Protein AF-A0A6S7IHA8-F1 (afdb_monomer)

pLDDT: mean 76.09, std 21.81, range [32.69, 98.0]

Organism: Paramuricea clavata (NCBI:txid317549)

Structure (mmCIF, N/CA/C/O backbone):
data_AF-A0A6S7IHA8-F1
#
_entry.id   AF-A0A6S7IHA8-F1
#
loop_
_atom_site.group_PDB
_atom_site.id
_atom_site.type_symbol
_atom_site.label_atom_id
_atom_site.label_alt_id
_atom_site.label_comp_id
_atom_site.label_asym_id
_atom_site.label_entity_id
_atom_site.label_seq_id
_atom_site.pdbx_PDB_ins_code
_atom_site.Cartn_x
_atom_site.Cartn_y
_atom_site.Cartn_z
_atom_site.occupancy
_atom_site.B_iso_or_equiv
_atom_site.auth_seq_id
_atom_site.auth_comp_id
_atom_site.auth_asym_id
_atom_site.auth_atom_id
_atom_site.pdbx_PDB_model_num
ATOM 1 N N . MET A 1 1 ? 11.696 -12.687 -1.336 1.00 33.66 1 MET A N 1
ATOM 2 C CA . MET A 1 1 ? 12.731 -11.890 -0.643 1.00 33.66 1 MET A CA 1
ATOM 3 C C . MET A 1 1 ? 11.994 -11.030 0.371 1.00 33.66 1 MET A C 1
ATOM 5 O O . MET A 1 1 ? 11.091 -10.318 -0.038 1.00 33.66 1 MET A O 1
ATOM 9 N N . VAL A 1 2 ? 12.241 -11.199 1.672 1.00 34.56 2 VAL A N 1
ATOM 10 C CA . VAL A 1 2 ? 11.535 -10.460 2.735 1.00 34.56 2 VAL A CA 1
ATOM 11 C C . VAL A 1 2 ? 12.519 -9.447 3.302 1.00 34.56 2 VAL A C 1
ATOM 13 O O . VAL A 1 2 ? 13.539 -9.840 3.863 1.00 34.56 2 VAL A O 1
ATOM 16 N N . PHE A 1 3 ? 12.241 -8.160 3.120 1.00 32.69 3 PHE A N 1
ATOM 17 C CA . PHE A 1 3 ? 13.014 -7.091 3.742 1.00 32.69 3 PHE A CA 1
ATOM 18 C C . PHE A 1 3 ? 12.447 -6.852 5.144 1.00 32.69 3 PHE A C 1
ATOM 20 O O . PHE A 1 3 ? 11.293 -6.460 5.288 1.00 32.69 3 PHE A O 1
ATOM 27 N N . ARG A 1 4 ? 13.242 -7.142 6.178 1.00 36.66 4 ARG A N 1
ATOM 28 C CA . ARG A 1 4 ? 12.933 -6.811 7.575 1.00 36.66 4 ARG A CA 1
ATOM 29 C C . ARG A 1 4 ? 13.762 -5.591 7.953 1.00 36.66 4 ARG A C 1
ATOM 31 O O . ARG A 1 4 ? 14.988 -5.649 7.890 1.00 36.66 4 ARG A O 1
ATOM 38 N N . VAL A 1 5 ? 13.094 -4.499 8.309 1.00 46.38 5 VAL A N 1
ATOM 39 C CA . VAL A 1 5 ? 13.723 -3.252 8.757 1.00 46.38 5 VAL A CA 1
ATOM 40 C C . VAL A 1 5 ? 13.2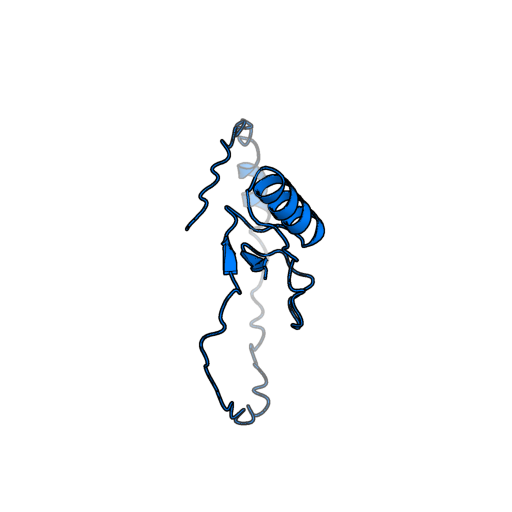95 -3.013 10.199 1.00 46.38 5 VAL A C 1
ATOM 42 O O . VAL A 1 5 ? 12.119 -2.770 10.446 1.00 46.38 5 VAL A O 1
ATOM 45 N N . GLU A 1 6 ? 14.246 -3.079 11.132 1.00 49.81 6 GLU A N 1
ATOM 46 C CA . GLU A 1 6 ? 14.002 -2.803 12.552 1.00 49.81 6 GLU A CA 1
ATOM 47 C C . GLU A 1 6 ? 14.421 -1.372 12.908 1.00 49.81 6 GLU A C 1
ATOM 49 O O . GLU A 1 6 ? 15.524 -0.933 12.573 1.00 49.81 6 GLU A O 1
ATOM 54 N N . PHE A 1 7 ? 13.573 -0.659 13.653 1.00 38.94 7 PHE A N 1
ATOM 55 C CA . PHE A 1 7 ? 13.908 0.644 14.236 1.00 38.94 7 PHE A CA 1
ATOM 56 C C . PHE A 1 7 ? 13.932 0.573 15.767 1.00 38.94 7 PHE A C 1
ATOM 58 O O . PHE A 1 7 ? 12.941 0.237 16.420 1.00 38.94 7 PHE A O 1
ATOM 65 N N . ALA A 1 8 ? 15.061 0.969 16.360 1.00 41.53 8 ALA A N 1
ATOM 66 C CA . ALA A 1 8 ? 15.234 1.039 17.807 1.00 41.53 8 ALA A CA 1
ATOM 67 C C . ALA A 1 8 ? 14.308 2.099 18.440 1.00 41.53 8 ALA A C 1
ATOM 69 O O . ALA A 1 8 ? 14.385 3.292 18.137 1.00 41.53 8 ALA A O 1
ATOM 70 N N . LYS A 1 9 ? 13.450 1.679 19.378 1.00 45.91 9 LYS A N 1
ATOM 71 C CA . LYS A 1 9 ? 12.597 2.575 20.177 1.00 45.91 9 LYS A CA 1
ATOM 72 C C . LYS A 1 9 ? 13.326 3.017 21.449 1.00 45.91 9 LYS A C 1
ATOM 74 O O . LYS A 1 9 ? 13.474 2.240 22.387 1.00 45.91 9 LYS A O 1
ATOM 79 N N . SER A 1 10 ? 13.715 4.290 21.521 1.00 38.94 10 SER A N 1
ATOM 80 C CA . SER A 1 10 ? 14.135 4.931 22.775 1.00 38.94 10 SER A CA 1
ATOM 81 C C . SER A 1 10 ? 12.910 5.472 23.522 1.00 38.94 10 SER A C 1
ATOM 83 O O . SER A 1 10 ? 12.229 6.383 23.049 1.00 38.94 10 SER A O 1
ATOM 85 N N . TRP A 1 11 ? 12.602 4.892 24.686 1.00 37.22 11 TRP A N 1
ATOM 86 C CA . TRP A 1 11 ? 11.442 5.241 25.514 1.00 37.22 11 TRP A CA 1
ATOM 87 C C . TRP A 1 11 ? 11.900 5.949 26.798 1.00 37.22 11 TRP A C 1
ATOM 89 O O . TRP A 1 11 ? 12.523 5.343 27.671 1.00 37.22 11 TRP A O 1
ATOM 99 N N . ARG A 1 12 ? 11.608 7.253 26.936 1.00 41.84 12 ARG A N 1
ATOM 100 C CA . ARG A 1 12 ? 11.957 8.045 28.130 1.00 41.84 12 ARG A CA 1
ATOM 101 C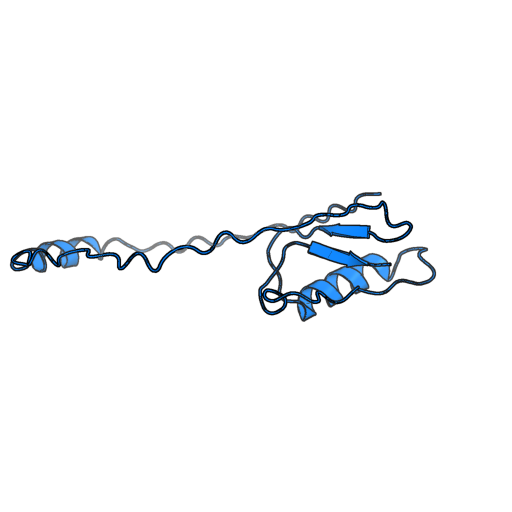 C . ARG A 1 12 ? 10.799 8.026 29.140 1.00 41.84 12 ARG A C 1
ATOM 103 O O . ARG A 1 12 ? 9.748 8.623 28.927 1.00 41.84 12 ARG A O 1
ATOM 110 N N . ARG A 1 13 ? 11.017 7.336 30.259 1.00 42.53 13 ARG A N 1
ATOM 111 C CA . ARG A 1 13 ? 10.075 7.090 31.365 1.00 42.53 13 ARG A CA 1
ATOM 112 C C . ARG A 1 13 ? 9.823 8.374 32.177 1.00 42.53 13 ARG A C 1
ATOM 114 O O . ARG A 1 13 ? 10.718 8.836 32.883 1.00 42.53 13 ARG A O 1
ATOM 121 N N . LYS A 1 14 ? 8.621 8.962 32.103 1.00 47.38 14 LYS A N 1
ATOM 122 C CA . LYS A 1 14 ? 8.219 10.080 32.983 1.00 47.38 14 LYS A CA 1
ATOM 123 C C . LYS A 1 14 ? 7.801 9.537 34.355 1.00 47.38 14 LYS A C 1
ATOM 125 O O . LYS A 1 14 ? 6.850 8.770 34.463 1.00 47.38 14 LYS A O 1
ATOM 130 N N . LYS A 1 15 ? 8.541 9.923 35.398 1.00 49.12 15 LYS A N 1
ATOM 131 C CA . LYS A 1 15 ? 8.213 9.677 36.810 1.00 49.12 15 LYS A CA 1
ATOM 132 C C . LYS A 1 15 ? 7.231 10.751 37.284 1.00 49.12 15 LYS A C 1
ATOM 134 O O . LYS A 1 15 ? 7.494 11.929 37.071 1.00 49.12 15 LYS A O 1
ATOM 139 N N . GLY A 1 16 ? 6.158 10.351 37.962 1.00 48.44 16 GLY A N 1
ATOM 140 C CA . GLY A 1 16 ? 5.312 11.275 38.722 1.00 48.44 16 GLY A CA 1
ATOM 141 C C . GLY A 1 16 ? 3.833 10.920 38.672 1.00 48.44 16 GLY A C 1
ATOM 142 O O . GLY A 1 16 ? 3.106 11.442 37.840 1.00 48.44 16 GLY A O 1
ATOM 143 N N . CYS A 1 17 ? 3.377 10.058 39.581 1.00 56.00 17 CYS A N 1
ATOM 144 C CA . CYS A 1 17 ? 1.950 9.898 39.857 1.00 56.00 17 CYS A CA 1
ATOM 145 C C . CYS A 1 17 ? 1.742 9.420 41.304 1.00 56.00 17 CYS A C 1
ATOM 147 O O . CYS A 1 17 ? 1.287 8.310 41.545 1.00 56.00 17 CYS A O 1
ATOM 149 N N . LEU A 1 18 ? 2.138 10.244 42.284 1.00 53.25 18 LEU A N 1
ATOM 150 C CA . LEU A 1 18 ? 1.851 10.001 43.711 1.00 53.25 18 LEU A CA 1
ATOM 151 C C . LEU A 1 18 ? 0.779 10.960 44.266 1.00 53.25 18 LEU A C 1
ATOM 153 O O . LEU A 1 18 ? 0.610 11.090 45.469 1.00 53.25 18 LEU A O 1
ATOM 157 N N . ARG A 1 19 ? 0.028 11.656 43.403 1.00 52.66 19 ARG A N 1
ATOM 158 C CA . ARG A 1 19 ? -1.024 12.600 43.831 1.00 52.66 19 ARG A CA 1
ATOM 159 C C . ARG A 1 19 ? -2.397 12.369 43.193 1.00 52.66 19 ARG A C 1
ATOM 161 O O . ARG A 1 19 ? -3.273 13.207 43.343 1.00 52.66 19 ARG A O 1
ATOM 168 N N . PHE A 1 20 ? -2.609 11.233 42.528 1.00 52.41 20 PHE A N 1
ATOM 169 C CA . PHE A 1 20 ? -3.888 10.924 41.868 1.00 52.41 20 PHE A CA 1
ATOM 170 C C . PHE A 1 20 ? -4.843 10.048 42.695 1.00 52.41 20 PHE A C 1
ATOM 172 O O . PHE A 1 20 ? -6.034 10.013 42.409 1.00 52.41 20 PHE A O 1
ATOM 179 N N . LEU A 1 21 ? -4.360 9.368 43.742 1.00 54.97 21 LEU A N 1
ATOM 180 C CA . LEU A 1 21 ? -5.166 8.388 44.487 1.00 54.97 21 LEU A CA 1
ATOM 181 C C . LEU A 1 21 ? -6.162 9.012 45.482 1.00 54.97 21 LEU A C 1
ATOM 183 O O . LEU A 1 21 ? -7.142 8.370 45.841 1.00 54.97 21 LEU A O 1
ATOM 187 N N . VAL A 1 22 ? -5.964 10.268 45.897 1.00 53.97 22 VAL A N 1
ATOM 188 C CA . VAL A 1 22 ? -6.817 10.921 46.912 1.00 53.97 22 VAL A CA 1
ATOM 189 C C . VAL A 1 22 ? -8.114 11.485 46.312 1.00 53.97 22 VAL A C 1
ATOM 191 O O . VAL A 1 22 ? -9.116 11.605 47.009 1.00 53.97 22 VAL A O 1
ATOM 194 N N . TRP A 1 23 ? -8.150 11.767 45.006 1.00 48.12 23 TRP A N 1
ATOM 195 C CA . TRP A 1 23 ? -9.325 12.374 44.362 1.00 48.12 23 TRP A CA 1
ATOM 196 C C . TRP A 1 23 ? -10.404 11.358 43.948 1.00 48.12 23 TRP A C 1
ATOM 198 O O . TRP A 1 23 ? -11.547 11.729 43.707 1.00 48.12 23 TRP A O 1
ATOM 208 N N . VAL A 1 24 ? -10.071 10.064 43.919 1.00 56.00 24 VAL A N 1
ATOM 209 C CA . VAL A 1 24 ? -11.000 8.987 43.523 1.00 56.00 24 VAL A CA 1
ATOM 210 C C . VAL A 1 24 ? -11.969 8.621 44.659 1.00 56.00 24 VAL A C 1
ATOM 212 O O . VAL A 1 24 ? -13.080 8.161 44.410 1.00 56.00 24 VAL A O 1
ATOM 215 N N . ILE A 1 25 ? -11.589 8.874 45.915 1.00 53.94 25 ILE A N 1
ATOM 216 C CA .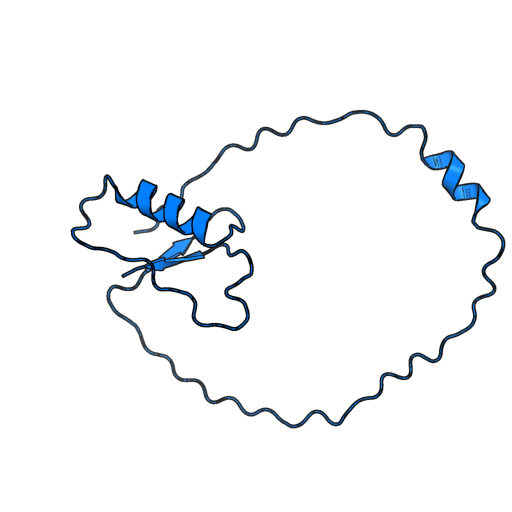 ILE A 1 25 ? -12.354 8.429 47.090 1.00 53.94 25 ILE A CA 1
ATOM 217 C C . ILE A 1 25 ? -13.564 9.343 47.384 1.00 53.94 25 ILE A C 1
ATOM 219 O O . ILE A 1 25 ? -14.527 8.892 47.991 1.00 53.94 25 ILE A O 1
ATOM 223 N N . LEU A 1 26 ? -13.599 10.582 46.877 1.00 51.84 26 LEU A N 1
ATOM 224 C CA . LEU A 1 26 ? -14.675 11.548 47.173 1.00 51.84 26 LEU A CA 1
ATOM 225 C C . LEU A 1 26 ? -15.859 11.561 46.187 1.00 51.84 26 LEU A C 1
ATOM 227 O O . LEU A 1 26 ? -16.853 12.222 46.464 1.00 51.84 26 LEU A O 1
ATOM 231 N N . ILE A 1 27 ? -15.809 10.818 45.074 1.00 50.75 27 ILE A N 1
ATOM 232 C CA . ILE A 1 27 ? -16.893 10.798 44.059 1.00 50.75 27 ILE A CA 1
ATOM 233 C C . ILE A 1 27 ? -17.745 9.513 44.144 1.00 50.75 27 ILE A C 1
ATOM 235 O O . ILE A 1 27 ? -18.691 9.324 43.387 1.00 50.75 27 ILE A O 1
ATOM 239 N N . SER A 1 28 ? -17.449 8.601 45.076 1.00 48.88 28 SER A N 1
ATOM 240 C CA . SER A 1 28 ? -18.147 7.305 45.170 1.00 48.88 28 SER A CA 1
ATOM 241 C C . SER A 1 28 ? -19.470 7.343 45.949 1.00 48.88 28 SER A C 1
ATOM 243 O O . SER A 1 28 ? -20.123 6.312 46.104 1.00 48.88 28 SER A O 1
ATOM 245 N N . VAL A 1 29 ? -19.932 8.520 46.381 1.00 56.69 29 VAL A N 1
ATOM 246 C CA . VAL A 1 29 ? -21.227 8.673 47.053 1.00 56.69 29 VAL A CA 1
ATOM 247 C C . VAL A 1 29 ? -22.184 9.407 46.113 1.00 56.69 29 VAL A C 1
ATOM 249 O O . VAL A 1 29 ? -21.979 10.568 45.789 1.00 56.69 29 VAL A O 1
ATOM 252 N N . VAL A 1 30 ? -23.251 8.706 45.715 1.00 57.03 30 VAL A N 1
ATOM 253 C CA . VAL A 1 30 ? -24.334 9.101 44.787 1.00 57.03 30 VAL A CA 1
ATOM 254 C C . VAL A 1 30 ? -24.087 8.762 43.309 1.00 57.03 30 VAL A C 1
ATOM 256 O O . VAL A 1 30 ? -23.932 9.624 42.455 1.00 57.03 30 VAL A O 1
ATOM 259 N N . THR A 1 31 ? -24.246 7.482 42.966 1.00 50.00 31 THR A N 1
ATOM 260 C CA . THR A 1 31 ? -25.020 7.124 41.766 1.00 50.00 31 THR A CA 1
ATOM 261 C C . THR A 1 31 ? -26.060 6.080 42.165 1.00 50.00 31 THR A C 1
ATOM 263 O O . THR A 1 31 ? -25.763 4.913 42.407 1.00 50.00 31 THR A O 1
ATOM 266 N N . LYS A 1 32 ? -27.319 6.506 42.312 1.00 49.78 32 LYS A N 1
ATOM 267 C CA . LYS A 1 32 ? -28.437 5.560 42.341 1.00 49.78 32 LYS A CA 1
ATOM 268 C C . LYS A 1 32 ? -28.507 4.952 40.944 1.00 49.78 32 LYS A C 1
ATOM 270 O O . LYS A 1 32 ? -28.823 5.660 39.994 1.00 49.78 32 LYS A O 1
ATOM 275 N N . GLY A 1 33 ? -28.150 3.676 40.822 1.00 51.41 33 GLY A N 1
ATOM 276 C CA . GLY A 1 33 ? -28.164 2.951 39.558 1.00 51.41 33 GLY A CA 1
ATOM 277 C C . GLY A 1 33 ? -29.573 2.889 38.977 1.00 51.41 33 GLY A C 1
ATOM 278 O O . GLY A 1 33 ? -30.383 2.054 39.376 1.00 51.41 33 GLY A O 1
ATOM 279 N N . THR A 1 34 ? -29.869 3.767 38.025 1.00 49.50 34 THR A N 1
ATOM 280 C CA . THR A 1 34 ? -30.990 3.592 37.110 1.00 49.50 34 THR A CA 1
ATOM 281 C C . THR A 1 34 ? -30.606 2.482 36.140 1.00 49.50 34 THR A C 1
ATOM 283 O O . THR A 1 34 ? -29.661 2.597 35.362 1.00 49.50 34 THR A O 1
ATOM 286 N N . ARG A 1 35 ? -31.318 1.353 36.212 1.00 58.62 35 ARG A N 1
ATOM 287 C CA . ARG A 1 35 ? -31.224 0.308 35.192 1.00 58.62 35 ARG A CA 1
ATOM 288 C C . ARG A 1 35 ? -31.785 0.890 33.897 1.00 58.62 35 ARG A C 1
ATOM 290 O O . ARG A 1 35 ? -32.997 0.992 33.747 1.00 58.62 35 ARG A O 1
ATOM 297 N N . VAL A 1 36 ? -30.906 1.301 32.989 1.00 59.06 36 VAL A N 1
ATOM 298 C CA . VAL A 1 36 ? -31.281 1.551 31.596 1.00 59.06 36 VAL A CA 1
ATOM 299 C C . VAL A 1 36 ? -31.627 0.183 31.004 1.00 59.06 36 VAL A C 1
ATOM 301 O O . VAL A 1 36 ? -30.782 -0.715 31.067 1.00 59.06 36 VAL A O 1
ATOM 304 N N . PRO A 1 37 ? -32.843 -0.036 30.478 1.00 63.06 37 PRO A N 1
ATOM 305 C CA . PRO A 1 37 ? -33.112 -1.254 29.741 1.00 63.06 37 PRO A CA 1
ATOM 306 C C . PRO A 1 37 ? -32.209 -1.241 28.510 1.00 63.06 37 PRO A C 1
ATOM 308 O O . PRO A 1 37 ? -32.354 -0.393 27.630 1.00 63.06 37 PRO A O 1
ATOM 311 N N . LEU A 1 38 ? -31.257 -2.172 28.464 1.00 60.25 38 LEU A N 1
ATOM 312 C CA . LEU A 1 38 ? -30.436 -2.429 27.289 1.00 60.25 38 LEU A CA 1
ATOM 313 C C . LEU A 1 38 ? -31.300 -3.180 26.265 1.00 60.25 38 LEU A C 1
ATOM 315 O O . LEU A 1 38 ? -31.126 -4.368 26.019 1.00 60.25 38 LEU A O 1
ATOM 319 N N . GLY A 1 39 ? -32.308 -2.498 25.726 1.00 58.84 39 GLY A N 1
ATOM 320 C CA . GLY A 1 39 ? -33.048 -2.975 24.571 1.00 58.84 39 GLY A CA 1
ATOM 321 C C . GLY A 1 39 ? -32.187 -2.750 23.340 1.00 58.84 39 GLY A C 1
ATOM 322 O O . GLY A 1 39 ? -32.269 -1.696 22.715 1.00 58.84 39 GLY A O 1
ATOM 323 N N . CYS A 1 40 ? -31.325 -3.706 23.000 1.00 57.34 40 CYS A N 1
ATOM 324 C CA . CYS A 1 40 ? -30.750 -3.740 21.664 1.00 57.34 40 CYS A CA 1
ATOM 325 C C . CYS A 1 40 ? -31.890 -4.034 20.680 1.00 57.34 40 CYS A C 1
ATOM 327 O O . CYS A 1 40 ? -32.439 -5.134 20.649 1.00 57.34 40 CYS A O 1
ATOM 329 N N . VAL A 1 41 ? -32.275 -3.027 19.893 1.00 68.56 41 VAL A N 1
ATOM 330 C CA . VAL A 1 41 ? -33.153 -3.225 18.738 1.00 68.56 41 VAL A CA 1
ATOM 331 C C . VAL A 1 41 ? -32.367 -4.065 17.737 1.00 68.56 41 VAL A C 1
ATOM 333 O O . VAL A 1 41 ? -31.490 -3.563 17.036 1.00 68.56 41 VAL A O 1
ATOM 336 N N . VAL A 1 42 ? -32.640 -5.368 17.711 1.00 66.06 42 VAL A N 1
ATOM 337 C CA . VAL A 1 42 ? -32.153 -6.263 16.663 1.00 66.06 42 VAL A CA 1
ATOM 338 C C . VAL A 1 42 ? -32.965 -5.941 15.414 1.00 66.06 42 VAL A C 1
ATOM 340 O O . VAL A 1 42 ? -34.033 -6.504 15.185 1.00 66.06 42 VAL A O 1
ATOM 343 N N . ASN A 1 43 ? -32.488 -4.985 14.617 1.00 71.88 43 ASN A N 1
ATOM 344 C CA . ASN A 1 43 ? -32.939 -4.883 13.237 1.00 71.88 43 ASN A CA 1
ATOM 345 C C . ASN A 1 43 ? -32.560 -6.194 12.547 1.00 71.88 43 ASN A C 1
ATOM 347 O O . ASN A 1 43 ? -31.420 -6.645 12.669 1.00 71.88 43 ASN A O 1
ATOM 351 N N . GLN A 1 44 ? -33.539 -6.818 11.892 1.00 64.94 44 GLN A N 1
ATOM 352 C CA . GLN A 1 44 ? -33.402 -8.101 11.211 1.00 64.94 44 GLN A CA 1
ATOM 353 C C . GLN A 1 44 ? -32.118 -8.110 10.377 1.00 64.94 44 GLN A C 1
ATOM 355 O O . GLN A 1 44 ? -31.973 -7.356 9.415 1.00 64.94 44 GLN A O 1
ATOM 360 N N . THR A 1 45 ? -31.163 -8.939 10.785 1.00 64.69 45 THR A N 1
ATOM 361 C CA . THR A 1 45 ? -29.933 -9.186 10.043 1.00 64.69 45 THR A CA 1
ATOM 362 C C . THR A 1 45 ? -30.313 -9.889 8.750 1.00 64.69 45 THR A C 1
ATOM 364 O O . THR A 1 45 ? -30.610 -11.083 8.761 1.00 64.69 45 THR A O 1
ATOM 367 N N . GLY A 1 46 ? -30.357 -9.143 7.647 1.00 74.94 46 GLY A N 1
ATOM 368 C CA . GLY A 1 46 ? -30.416 -9.743 6.321 1.00 74.94 46 GLY A CA 1
ATOM 369 C C . GLY A 1 46 ? -29.197 -10.643 6.129 1.00 74.94 46 GLY A C 1
ATOM 370 O O . GLY A 1 46 ? -28.079 -10.252 6.467 1.00 74.94 46 GLY A O 1
ATOM 371 N N . GLU A 1 47 ? -29.414 -11.858 5.635 1.00 79.38 47 GLU A N 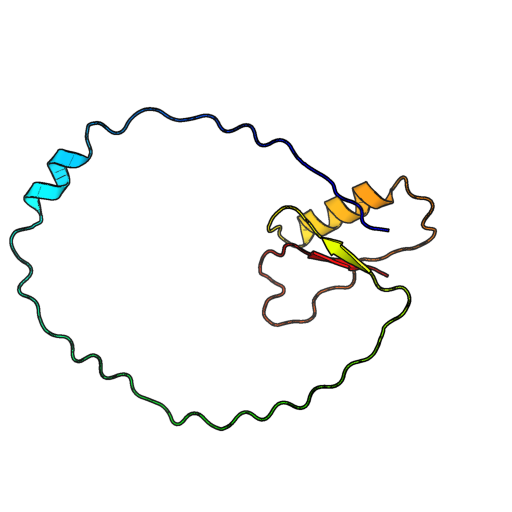1
ATOM 372 C CA . GLU A 1 47 ? -28.332 -12.770 5.275 1.00 79.38 47 GLU A CA 1
ATOM 373 C C . GLU A 1 47 ? -27.526 -12.140 4.131 1.00 79.38 47 GLU A C 1
ATOM 375 O O . GLU A 1 47 ? -28.010 -12.016 3.006 1.00 79.38 47 GLU A O 1
ATOM 380 N N . VAL A 1 48 ? -26.300 -11.694 4.420 1.00 82.19 48 VAL A N 1
ATOM 381 C CA . VAL A 1 48 ? -25.394 -11.187 3.388 1.00 82.19 48 VAL A CA 1
ATOM 382 C C . VAL A 1 48 ? -24.569 -12.355 2.871 1.00 82.19 48 VAL A C 1
ATOM 384 O O . VAL A 1 48 ? -23.683 -12.864 3.558 1.00 82.19 48 VAL A O 1
ATOM 387 N N . ARG A 1 49 ? -24.879 -12.795 1.653 1.00 85.50 49 ARG A N 1
ATOM 388 C CA . ARG A 1 49 ? -24.142 -13.856 0.970 1.00 85.50 49 ARG A CA 1
ATOM 389 C C . ARG A 1 49 ? -22.976 -13.245 0.193 1.00 85.50 49 ARG A C 1
ATOM 391 O O . ARG A 1 49 ? -23.181 -12.351 -0.623 1.00 85.50 49 ARG A O 1
ATOM 398 N N . TYR A 1 50 ? -21.764 -13.731 0.451 1.00 84.69 50 TYR A N 1
ATOM 399 C CA . TYR A 1 50 ? -20.549 -13.292 -0.234 1.00 84.69 50 TYR A CA 1
ATOM 400 C C . TYR A 1 50 ? -19.998 -14.425 -1.096 1.00 84.69 50 TYR A C 1
ATOM 402 O O . TYR A 1 50 ? -19.736 -15.515 -0.588 1.00 84.69 50 TYR A O 1
ATOM 410 N N . ASP A 1 51 ? -19.765 -14.147 -2.375 1.00 91.19 51 ASP A N 1
ATOM 411 C CA . ASP A 1 51 ? -19.014 -15.040 -3.253 1.00 91.19 51 ASP A CA 1
ATOM 412 C C . ASP A 1 51 ? -17.532 -14.655 -3.224 1.00 91.19 51 ASP A C 1
ATOM 414 O O . ASP A 1 51 ? -17.176 -13.482 -3.364 1.00 91.19 51 ASP A O 1
ATOM 418 N N . TYR A 1 52 ? -16.654 -15.643 -3.052 1.00 89.56 52 TYR A N 1
ATOM 419 C CA . TYR A 1 52 ? -15.207 -15.443 -3.034 1.00 89.56 52 TYR A CA 1
ATOM 420 C C . TYR A 1 52 ? -14.551 -16.081 -4.260 1.00 89.56 52 TYR A C 1
ATOM 422 O O . TYR A 1 52 ? -14.910 -17.172 -4.701 1.00 89.56 52 TYR A O 1
ATOM 430 N N . LYS A 1 53 ? -13.547 -15.394 -4.805 1.00 91.88 53 LYS A N 1
ATOM 431 C CA . LYS A 1 53 ? -12.644 -15.907 -5.839 1.00 91.88 53 LYS A CA 1
ATOM 432 C C . LYS A 1 53 ? -11.214 -15.621 -5.406 1.00 91.88 53 LYS A C 1
ATOM 434 O O . LYS A 1 53 ? -10.954 -14.593 -4.787 1.00 91.88 53 LYS A O 1
ATOM 439 N N . SER A 1 54 ? -10.303 -16.532 -5.724 1.00 92.75 54 SER A N 1
ATOM 440 C CA . SER A 1 54 ? -8.881 -16.393 -5.418 1.00 92.75 54 SER A CA 1
ATOM 441 C C . SER A 1 54 ? -8.051 -16.733 -6.648 1.00 92.75 54 SER A C 1
ATOM 443 O O . SER A 1 54 ? -8.396 -17.642 -7.405 1.00 92.75 54 SER A O 1
ATOM 445 N N . SER A 1 55 ? -6.967 -15.993 -6.843 1.00 93.50 55 SER A N 1
ATOM 446 C CA . SER A 1 55 ? -5.982 -16.209 -7.896 1.00 93.50 55 SER A CA 1
ATOM 447 C C . SER A 1 55 ? -4.615 -15.758 -7.406 1.00 93.50 55 SER A C 1
ATOM 449 O O . SER A 1 55 ? -4.512 -14.796 -6.646 1.00 93.50 55 SER A O 1
ATOM 451 N N . VAL A 1 56 ? -3.561 -16.420 -7.876 1.00 91.44 56 VAL A N 1
ATOM 452 C CA . VAL A 1 56 ? -2.191 -15.947 -7.664 1.00 91.44 56 VAL A CA 1
ATOM 453 C C . VAL A 1 56 ? -1.914 -14.821 -8.656 1.00 91.44 56 VAL A C 1
ATOM 455 O O . VAL A 1 56 ? -2.103 -15.006 -9.858 1.00 91.44 56 VAL A O 1
ATOM 458 N N . VAL A 1 57 ? -1.468 -13.669 -8.156 1.00 92.50 57 VAL A N 1
ATOM 459 C CA . VAL A 1 57 ? -1.058 -12.529 -8.983 1.00 92.50 57 VAL A CA 1
ATOM 460 C C . VAL A 1 57 ? 0.465 -12.489 -9.028 1.00 92.50 57 VAL A C 1
ATOM 462 O O . VAL A 1 57 ? 1.124 -12.429 -7.991 1.00 92.50 57 VAL A O 1
ATOM 465 N N . ALA A 1 58 ? 1.033 -12.599 -10.228 1.00 93.44 58 ALA A N 1
ATOM 466 C CA . ALA A 1 58 ? 2.478 -12.556 -10.419 1.00 93.44 58 ALA A CA 1
ATOM 467 C C . ALA A 1 58 ? 2.996 -11.114 -10.334 1.00 93.44 58 ALA A C 1
ATOM 469 O O . ALA A 1 58 ? 2.331 -10.193 -10.800 1.00 93.44 58 ALA A O 1
ATOM 470 N N . ASN A 1 59 ? 4.212 -10.949 -9.807 1.00 92.81 59 ASN A N 1
ATOM 471 C CA . ASN A 1 59 ? 4.925 -9.669 -9.702 1.00 92.81 59 ASN A CA 1
ATOM 472 C C . ASN A 1 59 ? 4.251 -8.601 -8.826 1.00 92.81 59 ASN A C 1
ATOM 474 O O . ASN A 1 59 ? 4.652 -7.448 -8.884 1.00 92.81 59 ASN A O 1
ATOM 478 N N . GLU A 1 60 ? 3.290 -8.977 -7.983 1.00 94.50 60 GLU A N 1
ATOM 479 C CA . GLU A 1 60 ? 2.784 -8.113 -6.918 1.00 94.50 60 GLU A CA 1
ATOM 480 C C . GLU A 1 60 ? 3.313 -8.592 -5.565 1.00 94.50 60 GLU A C 1
ATOM 482 O O . GLU A 1 60 ? 3.327 -9.791 -5.269 1.00 94.50 60 GLU A O 1
ATOM 487 N N . TYR A 1 61 ? 3.758 -7.653 -4.733 1.00 94.38 61 TYR A N 1
ATOM 488 C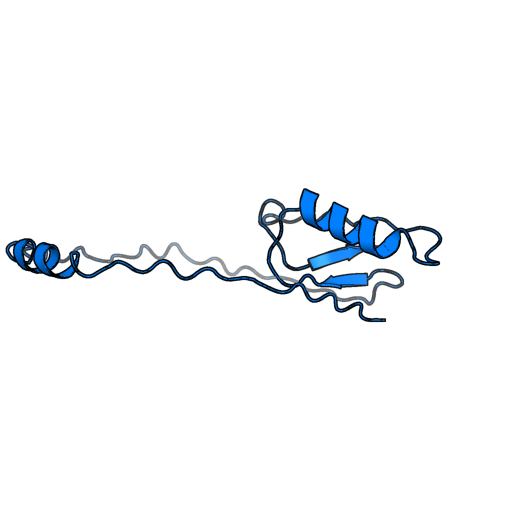 CA . TYR A 1 61 ? 4.418 -7.954 -3.467 1.00 94.38 61 TYR A CA 1
ATOM 489 C C . TYR A 1 61 ? 3.832 -7.134 -2.325 1.00 94.38 61 TYR A C 1
ATOM 491 O O . TYR A 1 61 ? 3.581 -5.936 -2.452 1.00 94.38 61 TYR A O 1
ATOM 499 N N . ILE A 1 62 ? 3.657 -7.784 -1.176 1.00 95.94 62 ILE A N 1
ATOM 500 C CA . ILE A 1 62 ? 3.234 -7.136 0.065 1.00 95.94 62 ILE A CA 1
ATOM 501 C C . ILE A 1 62 ? 4.482 -6.709 0.841 1.00 95.94 62 ILE A C 1
ATOM 503 O O . ILE A 1 62 ? 5.288 -7.546 1.249 1.00 95.94 62 ILE A O 1
ATOM 507 N N . VAL A 1 63 ? 4.621 -5.405 1.065 1.00 96.38 63 VAL A N 1
ATOM 508 C CA . VAL A 1 63 ? 5.627 -4.807 1.948 1.00 96.38 63 VAL A CA 1
ATOM 509 C C . VAL A 1 63 ? 5.023 -4.681 3.338 1.00 96.38 63 VAL A C 1
ATOM 511 O O . VAL A 1 63 ? 3.973 -4.063 3.490 1.00 96.38 63 VAL A O 1
ATOM 514 N N . LEU A 1 64 ? 5.684 -5.253 4.343 1.00 97.56 64 LEU A N 1
ATOM 515 C CA . LEU A 1 64 ? 5.262 -5.193 5.742 1.00 97.56 64 LEU A CA 1
ATOM 516 C C . LEU A 1 64 ? 6.060 -4.124 6.494 1.00 97.56 64 LEU A C 1
ATOM 518 O O . LEU A 1 64 ? 7.272 -4.008 6.320 1.00 97.56 64 LEU A O 1
ATOM 522 N N . PHE A 1 65 ? 5.382 -3.377 7.361 1.00 96.62 65 PHE A N 1
ATOM 523 C CA . PHE A 1 65 ? 5.969 -2.356 8.221 1.00 96.62 65 PHE A CA 1
ATOM 524 C C . PHE A 1 65 ? 5.865 -2.762 9.688 1.00 96.62 65 PHE A C 1
ATOM 526 O O . PHE A 1 65 ? 4.868 -3.331 10.132 1.00 96.62 65 PHE A O 1
ATOM 533 N N . GLU A 1 66 ? 6.861 -2.385 10.486 1.00 96.88 66 GLU A N 1
ATOM 534 C CA . GLU A 1 66 ? 6.822 -2.565 11.940 1.00 96.88 66 GLU A CA 1
ATOM 535 C C . GLU A 1 66 ? 5.979 -1.475 12.626 1.00 96.88 66 GLU A C 1
ATOM 537 O O . GLU A 1 66 ? 6.471 -0.624 13.371 1.00 96.88 66 GLU A O 1
ATOM 542 N N . GLY A 1 67 ? 4.671 -1.497 12.371 1.00 96.94 67 GLY A N 1
ATOM 543 C CA . GLY A 1 67 ? 3.698 -0.573 12.944 1.00 96.94 67 GLY A CA 1
ATOM 544 C C . GLY A 1 67 ? 2.730 -0.010 11.911 1.00 96.94 67 GLY A C 1
ATOM 545 O O . GLY A 1 67 ? 2.843 -0.256 10.717 1.00 96.94 67 GLY A O 1
ATOM 546 N N . TYR A 1 68 ? 1.770 0.776 12.393 1.00 98.00 68 TYR A N 1
ATOM 547 C CA . TYR A 1 68 ? 0.710 1.346 11.570 1.00 98.00 68 TYR A CA 1
ATOM 548 C C . TYR A 1 68 ? 1.067 2.767 11.148 1.00 98.00 68 TYR A C 1
ATOM 550 O O . TYR A 1 68 ? 1.218 3.657 11.988 1.00 98.00 68 TYR A O 1
ATOM 558 N N . TYR A 1 69 ? 1.153 2.991 9.841 1.00 98.00 69 TYR A N 1
ATOM 559 C CA . TYR A 1 69 ? 1.525 4.283 9.271 1.00 98.00 69 TYR A CA 1
ATOM 560 C C . TYR A 1 69 ? 0.473 4.773 8.270 1.00 98.00 69 TYR A C 1
ATOM 562 O O . TYR A 1 69 ? -0.150 3.948 7.595 1.00 98.00 69 TYR A O 1
ATOM 570 N N . PRO A 1 70 ? 0.237 6.096 8.165 1.00 96.88 70 PRO A N 1
ATOM 571 C CA . PRO A 1 70 ? -0.624 6.665 7.129 1.00 96.88 70 PRO A CA 1
ATOM 572 C C . PRO A 1 70 ? 0.022 6.513 5.744 1.00 96.88 70 PRO A C 1
ATOM 574 O O . PRO A 1 70 ? 1.243 6.396 5.644 1.00 96.88 70 PRO A O 1
ATOM 577 N N . GLU A 1 71 ? -0.795 6.545 4.687 1.00 96.00 71 GLU A N 1
ATOM 578 C CA . GLU A 1 71 ? -0.361 6.329 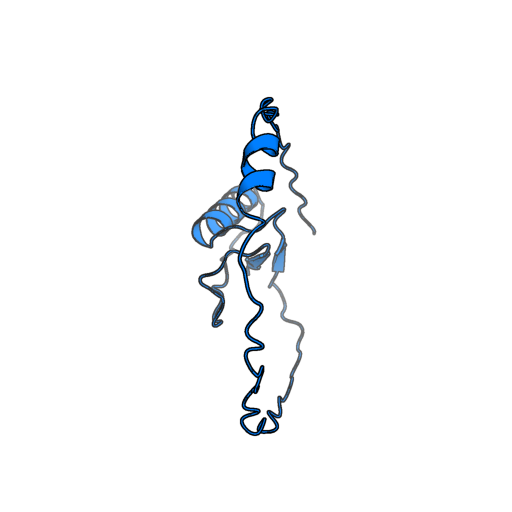3.294 1.00 96.00 71 GLU A CA 1
ATOM 579 C C . GLU A 1 71 ? 0.875 7.155 2.893 1.00 96.00 71 GLU A C 1
ATOM 581 O O . GLU A 1 71 ? 1.877 6.530 2.550 1.00 96.00 71 GLU A O 1
ATOM 586 N N . PRO A 1 72 ? 0.930 8.487 3.117 1.00 96.25 72 PRO A N 1
ATOM 587 C CA . PRO A 1 72 ? 2.085 9.283 2.694 1.00 96.25 72 PRO A CA 1
ATOM 588 C C . PRO A 1 72 ? 3.407 8.850 3.336 1.00 96.25 72 PRO A C 1
ATOM 590 O O . PRO A 1 72 ? 4.474 9.027 2.762 1.00 96.25 72 PRO A O 1
ATOM 593 N N . LYS A 1 73 ? 3.358 8.283 4.549 1.00 97.81 73 LYS A N 1
ATOM 594 C CA . LYS A 1 73 ? 4.557 7.819 5.254 1.00 97.81 73 LYS A CA 1
ATOM 595 C C . LYS A 1 73 ? 5.003 6.438 4.777 1.00 97.81 73 LYS A C 1
ATOM 597 O O . LYS A 1 73 ? 6.201 6.181 4.728 1.00 97.81 73 LYS A O 1
ATOM 602 N N . ARG A 1 74 ? 4.056 5.564 4.420 1.00 97.56 74 ARG A N 1
ATOM 603 C CA . ARG A 1 74 ? 4.371 4.258 3.823 1.00 97.56 74 ARG A CA 1
ATOM 604 C C . ARG A 1 74 ? 5.032 4.435 2.458 1.00 97.56 74 ARG A C 1
ATOM 606 O O . ARG A 1 74 ? 6.007 3.747 2.189 1.00 97.56 74 ARG A O 1
ATOM 613 N N . ASP A 1 75 ? 4.564 5.387 1.654 1.00 96.69 75 ASP A N 1
ATOM 614 C CA . ASP A 1 75 ? 5.125 5.660 0.324 1.00 96.69 75 ASP A CA 1
ATOM 615 C C . ASP A 1 75 ? 6.587 6.118 0.400 1.00 96.69 75 ASP A C 1
ATOM 617 O O . ASP A 1 75 ? 7.420 5.660 -0.380 1.00 96.69 75 ASP A O 1
ATOM 621 N N . VAL A 1 76 ? 6.923 6.953 1.393 1.00 97.19 76 VAL A N 1
ATOM 622 C CA . VAL A 1 76 ? 8.314 7.344 1.683 1.00 97.19 76 VAL A CA 1
ATOM 623 C C . VAL A 1 76 ? 9.155 6.137 2.100 1.00 97.19 76 VAL A C 1
ATOM 625 O O . VAL A 1 76 ? 10.249 5.951 1.586 1.00 97.19 76 VAL A O 1
ATOM 628 N N . PHE A 1 77 ? 8.650 5.274 2.985 1.00 96.31 77 PHE A N 1
ATOM 629 C CA . PHE A 1 77 ? 9.395 4.079 3.394 1.00 96.31 77 PHE A CA 1
ATOM 630 C C . PHE A 1 77 ? 9.665 3.119 2.233 1.00 96.31 77 PHE A C 1
ATOM 632 O O . PHE A 1 77 ? 10.765 2.580 2.129 1.00 96.31 77 PHE A O 1
ATOM 639 N N . VAL A 1 78 ? 8.678 2.907 1.359 1.00 96.38 78 VAL A N 1
ATOM 640 C CA . VAL A 1 78 ? 8.841 2.067 0.165 1.00 96.38 78 VAL A CA 1
ATOM 641 C C . VAL A 1 78 ? 9.854 2.693 -0.791 1.00 96.38 78 VAL A C 1
ATOM 643 O O . VAL A 1 78 ? 10.747 1.991 -1.266 1.00 96.38 78 VAL A O 1
ATOM 646 N N . SER A 1 79 ? 9.756 4.002 -1.045 1.00 95.00 79 SER A N 1
ATOM 647 C CA . SER A 1 79 ? 10.663 4.686 -1.968 1.00 95.00 79 SER A CA 1
ATOM 648 C C . SER A 1 79 ? 12.104 4.689 -1.473 1.00 95.00 79 SER A C 1
ATOM 650 O O . SER A 1 79 ? 13.006 4.355 -2.239 1.00 95.00 79 SER A O 1
ATOM 652 N N . GLU A 1 80 ? 12.329 4.964 -0.189 1.00 94.62 80 GLU A N 1
ATOM 653 C CA . GLU A 1 80 ? 13.654 4.905 0.427 1.00 94.62 80 GLU A CA 1
ATOM 654 C C . GLU A 1 80 ? 14.239 3.491 0.351 1.00 94.62 80 GLU A C 1
ATOM 656 O O . GLU A 1 80 ? 15.374 3.328 -0.101 1.00 94.62 80 GLU A O 1
ATOM 661 N N . ALA A 1 81 ? 13.460 2.462 0.704 1.00 92.75 81 ALA A N 1
ATOM 662 C CA . ALA A 1 81 ? 13.914 1.072 0.677 1.00 92.75 81 ALA A CA 1
ATOM 663 C C . ALA A 1 81 ? 14.285 0.583 -0.735 1.00 92.75 81 ALA A C 1
ATOM 665 O O . ALA A 1 81 ? 15.213 -0.214 -0.885 1.00 92.75 81 ALA A O 1
ATOM 666 N N . LEU A 1 82 ? 13.582 1.053 -1.770 1.00 93.19 82 LEU A N 1
ATOM 667 C CA . LEU A 1 82 ? 13.800 0.619 -3.152 1.00 93.19 82 LEU A CA 1
ATOM 668 C C . LEU A 1 82 ? 14.759 1.518 -3.945 1.00 93.19 82 LEU A C 1
ATOM 670 O O . LEU A 1 82 ? 15.281 1.065 -4.963 1.00 93.19 82 LEU A O 1
ATOM 674 N N . SER A 1 83 ? 15.050 2.738 -3.481 1.00 91.00 83 SER A N 1
ATOM 675 C CA . SER A 1 83 ? 15.918 3.712 -4.170 1.00 91.00 83 SER A CA 1
ATOM 676 C C . SER A 1 83 ? 17.341 3.210 -4.465 1.00 91.00 83 SER A C 1
ATOM 678 O O . SER A 1 83 ? 17.943 3.626 -5.450 1.00 91.00 83 SER A O 1
ATOM 680 N N . GLY A 1 84 ? 17.869 2.295 -3.645 1.00 85.31 84 GLY A N 1
ATOM 681 C CA . GLY A 1 84 ? 19.176 1.650 -3.838 1.00 85.31 84 GLY A CA 1
ATOM 682 C C . GLY A 1 84 ? 19.100 0.218 -4.374 1.00 85.31 84 GLY A C 1
ATOM 683 O O . GLY A 1 84 ? 20.1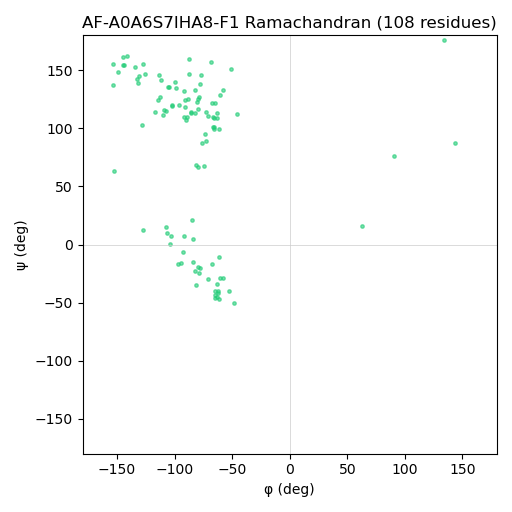05 -0.490 -4.385 1.00 85.31 84 GLY A O 1
ATOM 684 N N . SER A 1 85 ? 17.910 -0.247 -4.754 1.00 87.12 85 SER A N 1
ATOM 685 C CA . SER A 1 85 ? 17.704 -1.610 -5.238 1.00 87.12 85 SER A CA 1
ATOM 686 C C . SER A 1 85 ? 17.949 -1.718 -6.747 1.00 87.12 85 SER A C 1
ATOM 688 O O . SER A 1 85 ? 17.867 -0.740 -7.482 1.00 87.12 85 SER A O 1
ATOM 690 N N . HIS A 1 86 ? 18.211 -2.933 -7.235 1.00 90.56 86 HIS A N 1
ATOM 691 C CA . HIS A 1 86 ? 18.326 -3.219 -8.672 1.00 90.56 86 HIS A CA 1
ATOM 692 C C . HIS A 1 86 ? 16.951 -3.478 -9.324 1.00 90.56 86 HIS A C 1
ATOM 694 O O . HIS A 1 86 ? 16.866 -4.150 -10.352 1.00 90.56 86 HIS A O 1
ATOM 700 N N . VAL A 1 87 ? 15.861 -3.006 -8.708 1.00 89.19 87 VAL A N 1
ATOM 701 C CA . VAL A 1 87 ? 14.503 -3.169 -9.235 1.00 89.19 87 VAL A CA 1
ATOM 702 C C . VAL A 1 87 ? 14.264 -2.074 -10.282 1.00 89.19 87 VAL A C 1
ATOM 704 O O . VAL A 1 87 ? 14.242 -0.898 -9.924 1.00 89.19 87 VAL A O 1
ATOM 707 N N . PRO A 1 88 ? 14.111 -2.423 -11.574 1.00 85.25 88 PRO A N 1
ATOM 708 C CA . PRO A 1 88 ? 14.151 -1.446 -12.664 1.00 85.25 88 PRO A CA 1
ATOM 709 C C . PRO A 1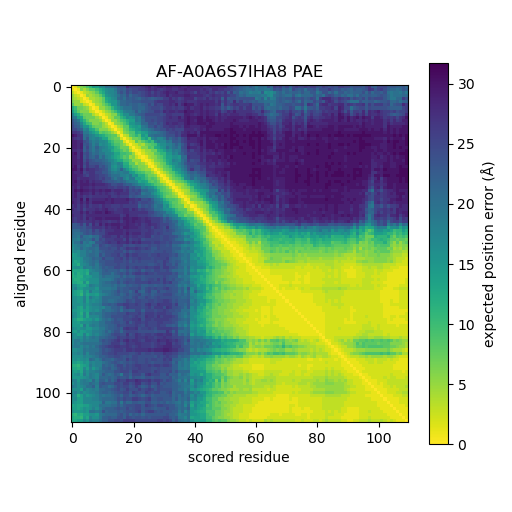 88 ? 12.924 -0.527 -12.710 1.00 85.25 88 PRO A C 1
ATOM 711 O O . PRO A 1 88 ? 13.017 0.604 -13.178 1.00 85.25 88 PRO A O 1
ATOM 714 N N . SER A 1 89 ? 11.770 -1.011 -12.256 1.00 91.75 89 SER A N 1
ATOM 715 C CA . SER A 1 89 ? 10.519 -0.263 -12.202 1.00 91.75 89 SER A CA 1
ATOM 716 C C . SER A 1 89 ? 9.662 -0.842 -11.088 1.00 91.75 89 SER A C 1
ATOM 718 O O . SER A 1 89 ? 9.627 -2.062 -10.926 1.00 91.75 89 SER A O 1
ATOM 720 N N . TRP A 1 90 ? 9.034 0.034 -10.309 1.00 95.06 90 TRP A N 1
ATOM 721 C CA . TRP A 1 90 ? 8.062 -0.343 -9.297 1.00 95.06 90 TRP A CA 1
ATOM 722 C C . TRP A 1 90 ? 7.076 0.802 -9.055 1.00 95.06 90 TRP A C 1
ATOM 724 O O . TRP A 1 90 ? 7.408 1.973 -9.260 1.00 95.06 90 TRP A O 1
ATOM 734 N N . GLU A 1 91 ? 5.885 0.476 -8.570 1.00 96.06 91 GLU A N 1
ATOM 735 C CA . GLU A 1 91 ? 4.928 1.453 -8.054 1.00 96.06 91 GLU A CA 1
ATOM 736 C C . GLU A 1 91 ? 4.122 0.910 -6.870 1.00 96.06 91 GLU A C 1
ATOM 738 O O . GLU A 1 91 ? 3.925 -0.296 -6.725 1.00 96.06 91 GLU A O 1
ATOM 743 N N . VAL A 1 92 ? 3.634 1.812 -6.014 1.00 96.75 92 VAL A N 1
ATOM 744 C CA . VAL A 1 92 ? 2.700 1.461 -4.934 1.00 96.75 92 VAL A CA 1
ATOM 745 C C . VAL A 1 92 ? 1.291 1.335 -5.508 1.00 96.75 92 VAL A C 1
ATOM 747 O O . VAL A 1 92 ? 0.761 2.280 -6.091 1.00 96.75 92 VAL A O 1
ATOM 750 N N . ILE A 1 93 ? 0.647 0.188 -5.291 1.00 96.19 93 ILE A N 1
ATOM 751 C CA . ILE A 1 93 ? -0.744 -0.038 -5.684 1.00 96.19 93 ILE A CA 1
ATOM 752 C C . ILE A 1 93 ? -1.674 0.596 -4.634 1.00 96.19 93 ILE A C 1
ATOM 754 O O . ILE A 1 93 ? -1.632 0.233 -3.451 1.00 96.19 93 ILE A O 1
ATOM 758 N N . PRO A 1 94 ? -2.566 1.521 -5.030 1.00 94.00 94 PRO A N 1
ATOM 759 C CA . PRO A 1 94 ? -3.369 2.272 -4.081 1.00 94.00 94 PRO A CA 1
ATOM 760 C C . PRO A 1 94 ? -4.539 1.423 -3.549 1.00 94.00 94 PRO A C 1
ATOM 762 O O . PRO A 1 94 ? -5.265 0.764 -4.292 1.00 94.00 94 PRO A O 1
ATOM 765 N N . ARG A 1 95 ? -4.816 1.511 -2.243 1.00 93.50 95 ARG A N 1
ATOM 766 C CA . ARG A 1 95 ? -5.839 0.688 -1.561 1.00 93.50 95 ARG A CA 1
ATOM 767 C C . ARG A 1 95 ? -7.282 1.102 -1.867 1.00 93.50 95 ARG A C 1
ATOM 769 O O . ARG A 1 95 ? -7.827 1.956 -1.178 1.00 93.50 95 ARG A O 1
ATOM 776 N N . ASN A 1 96 ? -7.955 0.488 -2.834 1.00 91.94 96 ASN A N 1
ATOM 777 C CA . ASN A 1 96 ? -9.357 0.819 -3.124 1.00 91.94 96 ASN A CA 1
ATOM 778 C C . ASN A 1 96 ? -10.347 0.118 -2.172 1.00 91.94 96 ASN A C 1
ATOM 780 O O . ASN A 1 96 ? -11.063 -0.795 -2.573 1.00 91.94 96 ASN A O 1
ATOM 784 N N . ASN A 1 97 ? -10.357 0.500 -0.892 1.00 90.62 97 ASN A N 1
ATOM 785 C CA . ASN A 1 97 ? -11.297 -0.045 0.089 1.00 90.62 97 ASN A CA 1
ATOM 786 C C . ASN A 1 97 ? -11.816 1.016 1.082 1.00 90.62 97 ASN A C 1
ATOM 788 O O . ASN A 1 97 ? -11.180 2.061 1.237 1.00 90.62 97 ASN A O 1
ATOM 792 N N . PRO A 1 98 ? -12.936 0.756 1.795 1.00 93.88 98 PRO A N 1
ATOM 793 C CA . PRO A 1 98 ? -13.534 1.707 2.745 1.00 93.88 98 PRO A CA 1
ATOM 794 C C . PRO A 1 98 ? -12.643 2.100 3.931 1.00 93.88 98 PRO A C 1
ATOM 796 O O . PRO A 1 98 ? -12.991 3.003 4.687 1.00 93.88 98 PRO A O 1
ATOM 799 N N . ALA A 1 99 ? -11.521 1.400 4.119 1.00 91.88 99 ALA A N 1
ATOM 800 C CA . ALA A 1 99 ? -10.568 1.634 5.192 1.00 91.88 99 ALA A CA 1
ATOM 801 C C . ALA A 1 99 ? -9.267 2.306 4.711 1.00 91.88 99 ALA A C 1
ATOM 803 O O . ALA A 1 99 ? -8.301 2.353 5.477 1.00 91.88 99 ALA A O 1
ATOM 804 N N . ARG A 1 100 ? -9.196 2.786 3.458 1.00 92.75 100 ARG A N 1
ATOM 805 C CA . ARG A 1 100 ? -7.992 3.402 2.860 1.00 92.75 100 ARG A CA 1
ATOM 806 C C . ARG A 1 100 ? -7.425 4.531 3.723 1.00 92.75 100 ARG A C 1
ATOM 808 O O . ARG A 1 100 ? -6.214 4.618 3.892 1.00 92.75 100 ARG A O 1
ATOM 815 N N . GLN A 1 101 ? -8.302 5.349 4.297 1.00 93.00 101 GLN A N 1
ATOM 816 C CA . GLN A 1 101 ? -7.966 6.505 5.127 1.00 93.00 101 GLN A CA 1
ATOM 817 C C . GLN A 1 101 ? -7.305 6.141 6.463 1.00 93.00 101 GLN A C 1
ATOM 819 O O . GLN A 1 101 ? -6.709 7.005 7.105 1.00 93.00 101 GLN A O 1
ATOM 824 N N . PHE A 1 102 ? -7.405 4.883 6.902 1.00 96.44 102 PHE A N 1
ATOM 825 C CA . PHE A 1 102 ? -6.802 4.449 8.154 1.00 96.44 102 PHE A CA 1
ATOM 826 C C . PHE A 1 102 ? -5.347 3.996 7.956 1.00 96.44 102 PHE A C 1
ATOM 828 O O . PHE A 1 102 ? -5.001 3.416 6.914 1.00 96.44 102 PHE A O 1
ATOM 835 N N . PRO A 1 103 ? -4.485 4.218 8.967 1.00 97.75 103 PRO A N 1
ATOM 836 C CA . PRO A 1 103 ? -3.139 3.665 8.993 1.00 97.75 103 PRO A CA 1
ATOM 837 C C . PRO A 1 103 ? -3.118 2.153 8.747 1.00 97.75 103 PRO A C 1
ATOM 839 O O . PRO A 1 103 ? -4.062 1.442 9.084 1.00 97.75 103 PRO A O 1
ATOM 842 N N . SER A 1 104 ? -2.021 1.663 8.178 1.00 97.31 104 SER A N 1
ATOM 843 C CA . SER A 1 104 ? -1.812 0.239 7.915 1.00 97.31 104 SER A CA 1
ATOM 844 C C . SER A 1 104 ? -0.352 -0.126 8.117 1.00 97.31 104 SER A C 1
ATOM 846 O O . SER A 1 104 ? 0.536 0.724 8.041 1.00 97.31 104 SER A O 1
ATOM 848 N N . ASP A 1 105 ? -0.154 -1.393 8.423 1.00 97.62 105 ASP A N 1
ATOM 849 C CA . ASP A 1 105 ? 1.105 -2.102 8.572 1.00 97.62 105 ASP A CA 1
ATOM 850 C C . ASP A 1 105 ? 1.574 -2.766 7.270 1.00 97.62 105 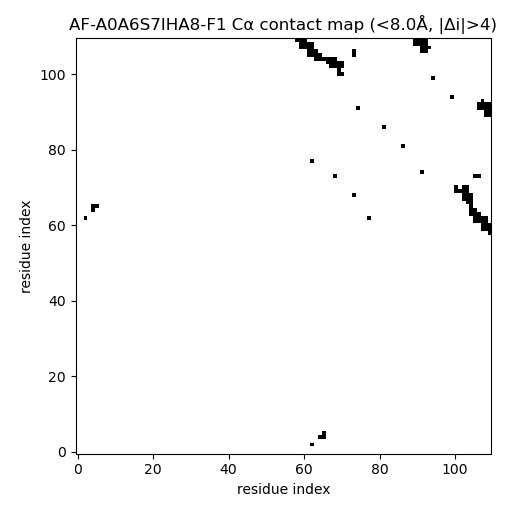ASP A C 1
ATOM 852 O O . ASP A 1 105 ? 2.587 -3.458 7.279 1.00 97.62 105 ASP A O 1
ATOM 856 N N . PHE A 1 106 ? 0.906 -2.521 6.136 1.00 97.25 106 PHE A N 1
ATOM 857 C CA . PHE A 1 106 ? 1.379 -2.989 4.837 1.00 97.25 106 PHE A CA 1
ATOM 858 C C . PHE A 1 106 ? 1.098 -2.025 3.676 1.00 97.25 106 PHE A C 1
ATOM 860 O O . PHE A 1 106 ? 0.236 -1.143 3.747 1.00 97.25 106 PHE A O 1
ATOM 867 N N . SER A 1 107 ? 1.839 -2.226 2.586 1.00 96.94 107 SER A N 1
ATOM 868 C CA . SER A 1 107 ? 1.604 -1.646 1.259 1.00 96.94 107 SER A CA 1
ATOM 869 C C . SER A 1 107 ? 1.756 -2.734 0.196 1.00 96.94 107 SER A C 1
ATOM 871 O O . SER A 1 107 ? 2.471 -3.711 0.406 1.00 96.94 107 SER A O 1
ATOM 873 N N . LEU A 1 108 ? 1.080 -2.573 -0.938 1.00 96.25 108 LEU A N 1
ATOM 874 C CA . LEU A 1 108 ? 1.203 -3.461 -2.093 1.00 96.25 108 LEU A CA 1
ATOM 875 C C . LEU A 1 108 ? 2.031 -2.745 -3.166 1.00 96.25 108 LEU A C 1
ATOM 877 O O . LEU A 1 108 ? 1.801 -1.560 -3.403 1.00 96.25 108 LEU A O 1
ATOM 881 N N . ILE A 1 109 ? 2.984 -3.437 -3.784 1.00 96.44 109 ILE A N 1
ATOM 882 C CA . ILE A 1 109 ? 3.811 -2.911 -4.879 1.00 96.44 109 ILE A CA 1
ATOM 883 C C . ILE A 1 109 ? 3.781 -3.853 -6.083 1.00 96.44 109 ILE A C 1
ATOM 885 O O . ILE A 1 109 ? 3.567 -5.053 -5.900 1.00 96.44 109 ILE A O 1
ATOM 889 N N . ARG A 1 110 ? 4.031 -3.321 -7.280 1.00 94.75 110 ARG A N 1
ATOM 890 C CA . ARG A 1 110 ? 4.273 -4.086 -8.513 1.00 94.75 110 ARG A CA 1
ATOM 891 C C . ARG A 1 110 ? 5.411 -3.500 -9.323 1.00 94.75 110 ARG A C 1
ATOM 893 O O . ARG A 1 110 ? 5.647 -2.289 -9.122 1.00 94.75 110 ARG A O 1
#

InterPro domains:
  IPR055143 Membrane-bound transcription factor site-1 protease-like, N-terminal domain [PF23001] (56-110)

Foldseek 3Di:
DADDDDDDDDDDDDDDDPPPPVVVVPPPPDDPDDPDPPPPPPDPPDDDDDDDDDDDDPPKDKHFAPDWDQPVVVQVVVCVVCVPPPPPDKDWDQDPDPCSRTTDRITMMD

Solvent-accessible surface area (backbone atoms only — not comparable to full-atom values): 7920 Å² total; per-residue (Å²): 138,84,81,84,77,87,78,90,82,88,80,84,83,83,86,86,81,91,78,65,76,74,68,63,71,77,69,75,75,83,77,82,82,73,84,71,82,85,74,76,80,78,69,82,78,72,86,83,84,82,89,85,86,86,78,90,69,83,77,58,46,79,48,71,49,94,52,72,38,46,67,77,58,48,53,50,54,53,49,61,69,48,72,82,46,93,68,92,73,73,49,77,57,78,69,93,53,101,60,54,92,50,58,39,40,61,49,40,35,64

Mean predicted aligned error: 16.35 Å

Sequence (110 aa):
MVFRVEFAKSWRRKKGCLRFLVWVILISVVTKGTRVPLGCVVNQTGEVRYDYKSSVVANEYIVLFEGYYPEPKRDVFVSEALSGSHVPSWEVIPRNNPARQFPSDFSLIR

Nearest PDB structures (foldseek):
  8uwc-assembly1_A  TM=9.208E-01  e=1.790E-04  Homo sapiens

Secondary structure (DSSP, 8-state):
-----------------SSSSSSSTTS-S--------------------------PPTT-EEEEEEEEE-HHHHHHHHHHHHHTSS-S---EEP--STTTTS-EEEEEE-

Radius of gyration: 24.77 Å; Cα contacts (8 Å, |Δi|>4): 60; chains: 1; bounding box: 53×29×60 Å